Protein AF-A0A1X7E7N5-F1 (afdb_monomer_lite)

pLDDT: mean 95.84, std 3.11, range [75.0, 98.44]

Structure (mmCIF, N/CA/C/O backbone):
data_AF-A0A1X7E7N5-F1
#
_entry.id   AF-A0A1X7E7N5-F1
#
loop_
_atom_site.group_PDB
_atom_site.id
_atom_site.type_symbol
_atom_site.label_atom_id
_atom_site.label_alt_id
_atom_site.label_comp_id
_atom_site.label_asym_id
_atom_site.label_entity_id
_atom_site.label_seq_id
_atom_site.pdbx_PDB_ins_code
_atom_site.Cartn_x
_atom_site.Cartn_y
_atom_site.Cartn_z
_atom_site.occupancy
_atom_site.B_iso_or_equiv
_atom_site.auth_seq_id
_atom_site.auth_comp_id
_atom_site.auth_asym_id
_atom_site.auth_atom_id
_atom_site.pdbx_PDB_model_num
ATOM 1 N N . MET A 1 1 ? -5.076 -11.576 9.640 1.00 83.50 1 MET A N 1
ATOM 2 C CA . MET A 1 1 ? -3.862 -11.284 10.431 1.00 83.50 1 MET A CA 1
ATOM 3 C C . MET A 1 1 ? -4.239 -10.363 11.588 1.00 83.50 1 MET A C 1
ATOM 5 O O . MET A 1 1 ? -5.417 -10.058 11.673 1.00 83.50 1 MET A O 1
ATOM 9 N N . PRO A 1 2 ? -3.354 -10.002 12.531 1.00 93.19 2 PRO A N 1
ATOM 10 C CA . PRO A 1 2 ? -3.646 -8.955 13.511 1.00 93.19 2 PRO A CA 1
ATOM 11 C C . PRO A 1 2 ? -2.988 -7.614 13.148 1.00 93.19 2 PRO A C 1
ATOM 13 O O . PRO A 1 2 ? -1.977 -7.561 12.441 1.00 93.19 2 PRO A O 1
ATOM 16 N N . TRP A 1 3 ? -3.542 -6.528 13.684 1.00 96.44 3 TRP A N 1
ATOM 17 C CA . TRP A 1 3 ? -2.895 -5.219 13.667 1.00 96.44 3 TRP A CA 1
ATOM 18 C C . TRP A 1 3 ? -1.708 -5.168 14.641 1.00 96.44 3 TRP A C 1
ATOM 20 O O . TRP A 1 3 ? -1.769 -5.731 15.735 1.00 96.44 3 TRP A O 1
ATOM 30 N N . ASP A 1 4 ? -0.638 -4.470 14.262 1.00 96.19 4 ASP A N 1
ATOM 31 C CA . ASP A 1 4 ? 0.490 -4.152 15.140 1.00 96.19 4 ASP A CA 1
ATOM 32 C C . ASP A 1 4 ? 0.095 -3.013 16.081 1.00 96.19 4 ASP A C 1
ATOM 34 O O . ASP A 1 4 ? 0.219 -1.831 15.745 1.00 96.19 4 ASP A O 1
ATOM 38 N N . MET A 1 5 ? -0.391 -3.365 17.269 1.00 95.31 5 MET A N 1
ATOM 39 C CA . MET A 1 5 ? -0.858 -2.383 18.250 1.00 95.31 5 MET A CA 1
ATOM 40 C C . MET A 1 5 ? 0.260 -1.493 18.807 1.00 95.31 5 MET A C 1
ATOM 42 O O . MET A 1 5 ? -0.041 -0.432 19.342 1.00 95.31 5 MET A O 1
ATOM 46 N N . ASN A 1 6 ? 1.538 -1.857 18.636 1.00 95.06 6 ASN A N 1
ATOM 47 C CA . ASN A 1 6 ? 2.652 -0.977 19.010 1.00 95.06 6 ASN A CA 1
ATOM 48 C C . ASN A 1 6 ? 2.836 0.184 18.022 1.00 95.06 6 ASN A C 1
ATOM 50 O O . ASN A 1 6 ? 3.532 1.147 18.327 1.00 95.06 6 ASN A O 1
ATOM 54 N N . LYS A 1 7 ? 2.249 0.074 16.826 1.00 94.75 7 LYS A N 1
ATOM 55 C CA . LYS A 1 7 ? 2.325 1.077 15.758 1.00 94.75 7 LYS A CA 1
ATOM 56 C C . LYS A 1 7 ? 0.997 1.795 15.541 1.00 94.75 7 LYS A C 1
ATOM 58 O O . LYS A 1 7 ? 0.981 2.985 15.252 1.00 94.75 7 LYS A O 1
ATOM 63 N N . CYS A 1 8 ? -0.119 1.082 15.691 1.00 95.44 8 CYS A N 1
ATOM 64 C CA . CYS A 1 8 ? -1.469 1.607 15.478 1.00 95.44 8 CYS A CA 1
ATOM 65 C C . CYS A 1 8 ? -1.956 2.410 16.697 1.00 95.44 8 CYS A C 1
ATOM 67 O O . CYS A 1 8 ? -2.934 2.044 17.349 1.00 95.44 8 CYS A O 1
ATOM 69 N N . GLN A 1 9 ? -1.244 3.491 17.027 1.00 94.56 9 GLN A N 1
ATOM 70 C CA . GLN A 1 9 ? -1.461 4.271 18.251 1.00 94.56 9 GLN A CA 1
ATOM 71 C C . GLN A 1 9 ? -2.841 4.943 18.329 1.00 94.56 9 GLN A C 1
ATOM 73 O O . GLN A 1 9 ? -3.352 5.161 19.424 1.00 94.56 9 GLN A O 1
ATOM 78 N N . TRP A 1 10 ? -3.477 5.223 17.186 1.00 94.81 10 TRP A N 1
ATOM 79 C CA . TRP A 1 10 ? -4.813 5.833 17.124 1.00 94.81 10 TRP A CA 1
ATOM 80 C C . TRP A 1 10 ? -5.958 4.813 17.062 1.00 94.81 10 TRP A C 1
ATOM 82 O O . TRP A 1 10 ? -7.110 5.182 16.838 1.00 94.81 10 TRP A O 1
ATOM 92 N N . GLY A 1 11 ? -5.659 3.529 17.268 1.00 95.12 11 GLY A N 1
ATOM 93 C CA . GLY A 1 11 ? -6.625 2.443 17.145 1.00 95.12 11 GLY A CA 1
ATOM 94 C C . GLY A 1 11 ? -6.630 1.816 15.755 1.00 95.12 11 GLY A C 1
ATOM 95 O O . GLY A 1 11 ? -5.712 2.008 14.959 1.00 95.12 11 GLY A O 1
ATOM 96 N N . VAL A 1 12 ? -7.641 0.988 15.493 1.00 97.00 12 VAL A N 1
ATOM 97 C CA . VAL A 1 12 ? -7.729 0.161 14.284 1.00 97.00 12 VAL A CA 1
ATOM 98 C C . VAL A 1 12 ? -9.183 -0.000 13.835 1.00 97.00 12 VAL A C 1
ATOM 100 O O . VAL A 1 12 ? -10.074 0.018 14.690 1.00 97.00 12 VAL A O 1
ATOM 103 N N . PRO A 1 13 ? -9.445 -0.232 12.533 1.00 96.62 13 PRO A N 1
ATOM 104 C CA . PRO A 1 13 ? -10.789 -0.535 12.062 1.00 96.62 13 PRO A CA 1
ATOM 105 C C . PRO A 1 13 ? -11.340 -1.784 12.779 1.00 96.62 13 PRO A C 1
ATOM 107 O O . PRO A 1 13 ? -10.683 -2.834 12.773 1.00 96.62 13 PRO A O 1
ATOM 110 N N . PRO A 1 14 ? -12.528 -1.714 13.407 1.00 95.25 14 PRO A N 1
ATOM 111 C CA . PRO A 1 14 ? -13.091 -2.842 14.138 1.00 95.25 14 PRO A CA 1
ATOM 112 C C . PRO A 1 14 ? -13.442 -3.986 13.184 1.00 95.25 14 PRO A C 1
ATOM 114 O O . PRO A 1 14 ? -13.952 -3.762 12.086 1.00 95.25 14 PRO A O 1
ATOM 117 N N . GLY A 1 15 ? -13.163 -5.220 13.613 1.00 94.88 15 GLY A N 1
ATOM 118 C CA . GLY A 1 15 ? -13.491 -6.429 12.851 1.00 94.88 15 GLY A CA 1
ATOM 119 C C . GLY A 1 15 ? -12.731 -6.593 11.531 1.00 94.88 15 GLY A C 1
ATOM 120 O O . GLY A 1 15 ? -13.128 -7.434 10.736 1.00 94.88 15 GLY A O 1
ATOM 121 N N . PHE A 1 16 ? -11.666 -5.818 11.295 1.00 97.19 16 PHE A N 1
ATOM 122 C CA . PHE A 1 16 ? -10.908 -5.854 10.044 1.00 97.19 16 PHE A CA 1
ATOM 123 C C . PHE A 1 16 ? -10.370 -7.257 9.732 1.00 97.19 16 PHE A C 1
ATOM 125 O O . PHE A 1 16 ? -9.797 -7.928 10.596 1.00 97.19 16 PHE A O 1
ATOM 132 N N . THR A 1 17 ? -10.534 -7.697 8.488 1.00 97.06 17 THR A N 1
ATOM 133 C CA . THR A 1 17 ? -10.144 -9.028 8.014 1.00 97.06 17 THR A CA 1
ATOM 134 C C . THR A 1 17 ? -9.179 -8.959 6.830 1.00 97.06 17 THR A C 1
ATOM 136 O O . THR A 1 17 ? -8.902 -7.909 6.256 1.00 97.06 17 THR A O 1
ATOM 139 N N . ASN A 1 18 ? -8.678 -10.121 6.403 1.00 97.12 18 ASN A N 1
ATOM 140 C CA . ASN A 1 18 ? -7.906 -10.213 5.163 1.00 97.12 18 ASN A CA 1
ATOM 141 C C . ASN A 1 18 ? -8.751 -9.890 3.915 1.00 97.12 18 ASN A C 1
ATOM 143 O O . ASN A 1 18 ? -8.186 -9.474 2.907 1.00 97.12 18 ASN A O 1
ATOM 147 N N . ALA A 1 19 ? -10.074 -10.092 3.964 1.00 96.94 19 ALA A N 1
ATOM 148 C CA . ALA A 1 19 ? -10.963 -9.736 2.861 1.00 96.94 19 ALA A CA 1
ATOM 149 C C . ALA A 1 19 ? -11.092 -8.211 2.743 1.00 96.94 19 ALA A C 1
ATOM 151 O O . ALA A 1 19 ? -10.966 -7.676 1.645 1.00 96.94 19 ALA A O 1
ATOM 152 N N . ASP A 1 20 ? -11.227 -7.513 3.873 1.00 97.38 20 ASP A N 1
ATOM 153 C CA . ASP A 1 20 ? -11.244 -6.045 3.908 1.00 97.38 20 ASP A CA 1
ATOM 154 C C . ASP A 1 20 ? -9.916 -5.466 3.422 1.00 97.38 20 ASP A C 1
ATOM 156 O O . ASP A 1 20 ? -9.897 -4.517 2.642 1.00 97.38 20 ASP A O 1
ATOM 160 N N . ALA A 1 21 ? -8.797 -6.084 3.810 1.00 97.44 21 ALA A N 1
ATOM 161 C CA . ALA A 1 21 ? -7.475 -5.707 3.328 1.00 97.44 21 ALA A CA 1
ATOM 162 C C . ALA A 1 21 ? -7.354 -5.836 1.798 1.00 97.44 21 ALA A C 1
ATOM 164 O O . ALA A 1 21 ? -6.857 -4.926 1.130 1.00 97.44 21 ALA A O 1
ATOM 165 N N . ALA A 1 22 ? -7.842 -6.940 1.225 1.00 97.56 22 ALA A N 1
ATOM 166 C CA . ALA A 1 22 ? -7.838 -7.150 -0.221 1.00 97.56 22 ALA A CA 1
ATOM 167 C C . ALA A 1 22 ? -8.745 -6.148 -0.956 1.00 97.56 22 ALA A C 1
ATOM 169 O O . ALA A 1 22 ? -8.359 -5.626 -2.006 1.00 97.56 22 ALA A O 1
ATOM 170 N N . LEU A 1 23 ? -9.921 -5.844 -0.397 1.00 97.75 23 LEU A N 1
ATOM 171 C CA . LEU A 1 23 ? -10.830 -4.826 -0.928 1.00 97.75 23 LEU A CA 1
ATOM 172 C C . LEU A 1 23 ? -10.204 -3.432 -0.876 1.00 97.75 23 LEU A C 1
ATOM 174 O O . LEU A 1 23 ? -10.252 -2.721 -1.875 1.00 97.75 23 LEU A O 1
ATOM 178 N N . ALA A 1 24 ? -9.559 -3.069 0.235 1.00 97.69 24 ALA A N 1
ATOM 179 C CA . ALA A 1 24 ? -8.859 -1.796 0.373 1.00 97.69 24 ALA A CA 1
ATOM 180 C C . ALA A 1 24 ? -7.764 -1.641 -0.688 1.00 97.69 24 ALA A C 1
ATOM 182 O O . ALA A 1 24 ? -7.720 -0.625 -1.367 1.00 97.69 24 ALA A O 1
ATOM 183 N N . VAL A 1 25 ? -6.929 -2.665 -0.906 1.00 97.75 25 VAL A N 1
ATOM 184 C CA . VAL A 1 25 ? -5.912 -2.638 -1.975 1.00 97.75 25 VAL A CA 1
ATOM 185 C C . VAL A 1 25 ? -6.540 -2.521 -3.364 1.00 97.75 25 VAL A C 1
ATOM 187 O O . VAL A 1 25 ? -6.040 -1.783 -4.210 1.00 97.75 25 VAL A O 1
ATOM 190 N N . THR A 1 26 ? -7.628 -3.249 -3.611 1.00 97.31 26 THR A N 1
ATOM 191 C CA . THR A 1 26 ? -8.300 -3.250 -4.917 1.00 97.31 26 THR A CA 1
ATOM 192 C C . THR A 1 26 ? -8.930 -1.894 -5.227 1.00 97.31 26 THR A C 1
ATOM 194 O O . THR A 1 26 ? -8.834 -1.435 -6.362 1.00 97.31 26 THR A O 1
ATOM 197 N N . ASN A 1 27 ? -9.517 -1.244 -4.220 1.00 97.06 27 ASN A N 1
ATOM 198 C CA . ASN A 1 27 ? -10.302 -0.017 -4.367 1.00 97.06 27 ASN A CA 1
ATOM 199 C C . ASN A 1 27 ? -9.533 1.267 -4.023 1.00 97.06 27 ASN A C 1
ATOM 201 O O . ASN A 1 27 ? -10.090 2.354 -4.149 1.00 97.06 27 ASN A O 1
ATOM 205 N N . ALA A 1 28 ? -8.285 1.162 -3.567 1.00 97.25 28 ALA A N 1
ATOM 206 C CA . ALA A 1 28 ? -7.454 2.313 -3.245 1.00 97.25 28 ALA A CA 1
ATOM 207 C C . ALA A 1 28 ? -7.238 3.209 -4.472 1.00 97.25 28 ALA A C 1
ATOM 209 O O . ALA A 1 28 ? -6.939 2.728 -5.568 1.00 97.25 28 ALA A O 1
ATOM 210 N N . ASP A 1 29 ? -7.348 4.522 -4.275 1.00 96.94 29 ASP A N 1
ATOM 211 C CA . ASP A 1 29 ? -7.138 5.498 -5.337 1.00 96.94 29 ASP A CA 1
ATOM 212 C C . ASP A 1 29 ? -5.672 5.935 -5.394 1.00 96.94 29 ASP A C 1
ATOM 214 O O . ASP A 1 29 ? -5.252 6.919 -4.779 1.00 96.94 29 ASP A O 1
ATOM 218 N N . PHE A 1 30 ? -4.867 5.185 -6.143 1.00 97.50 30 PHE A N 1
ATOM 219 C CA . PHE A 1 30 ? -3.466 5.533 -6.364 1.00 97.50 30 PHE A CA 1
ATOM 220 C C . PHE A 1 30 ? -3.271 6.703 -7.338 1.00 97.50 30 PHE A C 1
ATOM 222 O O . PHE A 1 30 ? -2.157 7.214 -7.426 1.00 97.50 30 PHE A O 1
ATOM 229 N N . SER A 1 31 ? -4.310 7.177 -8.040 1.00 96.19 31 SER A N 1
ATOM 230 C CA . SER A 1 31 ? -4.178 8.381 -8.877 1.00 96.19 31 SER A CA 1
ATOM 231 C C . SER A 1 31 ? -3.967 9.640 -8.027 1.00 96.19 31 SER A C 1
ATOM 233 O O . SER A 1 31 ? -3.290 10.570 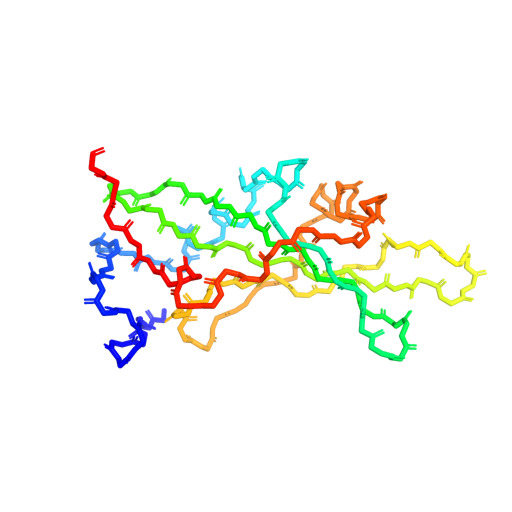-8.458 1.00 96.19 31 SER A O 1
ATOM 235 N N . ASN A 1 32 ? -4.453 9.606 -6.783 1.00 94.00 32 ASN A N 1
ATOM 236 C CA . ASN A 1 32 ? -4.235 10.608 -5.744 1.00 94.00 32 ASN A CA 1
ATOM 237 C C . ASN A 1 32 ? -3.183 10.155 -4.712 1.00 94.00 32 ASN A C 1
ATOM 239 O O . ASN A 1 32 ? -3.306 10.441 -3.520 1.00 94.00 32 ASN A O 1
ATOM 243 N N . ALA A 1 33 ? -2.152 9.420 -5.149 1.00 95.69 33 ALA A N 1
ATOM 244 C CA . ALA A 1 33 ? -1.082 8.979 -4.257 1.00 95.69 33 ALA A CA 1
ATOM 245 C C . ALA A 1 33 ? -0.418 10.167 -3.537 1.00 95.69 33 ALA A C 1
ATOM 247 O O . ALA A 1 33 ? -0.029 11.159 -4.151 1.00 95.69 33 ALA A O 1
ATOM 248 N N . VAL A 1 34 ? -0.248 10.036 -2.221 1.00 95.88 34 VAL A N 1
ATOM 249 C CA . VAL A 1 34 ? 0.328 11.076 -1.350 1.00 95.88 34 VAL A CA 1
ATOM 250 C C . VAL A 1 34 ? 1.853 11.020 -1.288 1.00 95.88 34 VAL A C 1
ATOM 252 O O . VAL A 1 34 ? 2.501 11.996 -0.914 1.00 95.88 34 VAL A O 1
ATOM 255 N N . PHE A 1 35 ? 2.426 9.875 -1.655 1.00 96.94 35 PHE A N 1
ATOM 256 C CA . PHE A 1 35 ? 3.863 9.665 -1.739 1.00 96.94 35 PHE A CA 1
ATOM 257 C C . PHE A 1 35 ? 4.178 8.606 -2.789 1.00 96.94 35 PHE A C 1
ATOM 259 O O . PHE A 1 35 ? 3.541 7.549 -2.828 1.00 96.94 35 PHE A O 1
ATOM 266 N N . VAL A 1 36 ? 5.188 8.880 -3.610 1.00 97.06 36 VAL A N 1
ATOM 267 C CA . VAL A 1 36 ? 5.732 7.955 -4.602 1.00 97.06 36 VAL A CA 1
ATOM 268 C C . VAL A 1 36 ? 7.250 8.009 -4.526 1.00 97.06 36 VAL A C 1
ATOM 270 O O . VAL A 1 36 ? 7.842 9.088 -4.552 1.00 97.06 36 VAL A O 1
ATOM 273 N N . GLN A 1 37 ? 7.885 6.845 -4.445 1.00 97.31 37 GLN A N 1
ATOM 274 C CA . GLN A 1 37 ? 9.337 6.737 -4.414 1.00 97.31 37 GLN A CA 1
ATOM 275 C C . GLN A 1 37 ? 9.819 5.533 -5.206 1.00 97.31 37 GLN A C 1
ATOM 277 O O . GLN A 1 37 ? 9.363 4.402 -5.009 1.00 97.31 37 GLN A O 1
ATOM 282 N N . THR A 1 38 ? 10.825 5.772 -6.033 1.00 96.81 38 THR A N 1
ATOM 283 C CA . THR A 1 38 ? 11.625 4.738 -6.665 1.00 96.81 38 THR A CA 1
ATOM 284 C C . THR A 1 38 ? 12.792 4.350 -5.751 1.00 96.81 38 THR A C 1
ATOM 286 O O . THR A 1 38 ? 13.461 5.197 -5.159 1.00 96.81 38 THR A O 1
ATOM 289 N N . SER A 1 39 ? 13.042 3.048 -5.602 1.00 94.44 39 SER A N 1
ATOM 290 C CA . SER A 1 39 ? 14.145 2.512 -4.805 1.00 94.44 39 SER A CA 1
ATOM 291 C C . SER A 1 39 ? 15.487 3.037 -5.316 1.00 94.44 39 SER A C 1
ATOM 293 O O . SER A 1 39 ? 15.648 3.276 -6.510 1.00 94.44 39 SER A O 1
ATOM 295 N N . GLY A 1 40 ? 16.498 3.140 -4.446 1.00 89.69 40 GLY A N 1
ATOM 296 C CA . GLY A 1 40 ? 17.833 3.608 -4.855 1.00 89.69 40 GLY A CA 1
ATOM 297 C C . GLY A 1 40 ? 18.486 2.756 -5.955 1.00 89.69 40 GLY A C 1
ATOM 298 O O . GLY A 1 40 ? 19.322 3.247 -6.703 1.00 89.69 40 GLY A O 1
ATOM 299 N N . THR A 1 41 ? 18.070 1.492 -6.091 1.00 89.50 41 THR A N 1
ATOM 300 C CA . THR A 1 41 ? 18.477 0.587 -7.178 1.00 89.50 41 THR A CA 1
ATOM 301 C C . THR A 1 41 ? 17.706 0.791 -8.487 1.00 89.50 41 THR A C 1
ATOM 303 O O . THR A 1 41 ? 18.078 0.208 -9.499 1.00 89.50 41 THR A O 1
ATOM 306 N N . GLY A 1 42 ? 16.624 1.574 -8.491 1.00 89.56 42 GLY A N 1
ATOM 307 C CA . GLY A 1 42 ? 15.804 1.839 -9.676 1.00 89.56 42 GLY A CA 1
ATOM 308 C C . GLY A 1 42 ? 14.895 0.686 -10.116 1.00 89.56 42 GLY A C 1
ATOM 309 O O . GLY A 1 42 ? 14.389 0.720 -11.236 1.00 89.56 42 GLY A O 1
ATOM 310 N N . VAL A 1 43 ? 14.700 -0.332 -9.268 1.00 94.00 43 VAL A N 1
ATOM 311 C CA . VAL A 1 43 ? 13.991 -1.582 -9.619 1.00 94.00 43 VAL A CA 1
ATOM 312 C C . VAL A 1 43 ? 12.551 -1.604 -9.110 1.00 94.00 43 VAL A C 1
ATOM 314 O O . VAL A 1 43 ? 11.684 -2.202 -9.746 1.00 94.00 43 VAL A O 1
ATOM 317 N N . THR A 1 44 ? 12.273 -0.936 -7.989 1.00 97.00 44 THR A N 1
ATOM 318 C CA . THR A 1 44 ? 10.945 -0.927 -7.363 1.00 97.00 44 THR A CA 1
ATOM 319 C C . THR A 1 44 ? 10.465 0.498 -7.201 1.00 97.00 44 THR A C 1
ATOM 321 O O . THR A 1 44 ? 11.168 1.317 -6.623 1.00 97.00 44 THR A O 1
ATOM 324 N N . LYS A 1 45 ? 9.249 0.777 -7.652 1.00 97.25 45 LYS A N 1
ATOM 325 C CA . LYS A 1 45 ? 8.522 2.002 -7.347 1.00 97.25 45 LYS A CA 1
ATOM 326 C C . LYS A 1 45 ? 7.414 1.665 -6.367 1.00 97.25 45 LYS A C 1
ATOM 328 O O . LYS A 1 45 ? 6.689 0.691 -6.559 1.00 97.25 45 LYS A O 1
ATOM 333 N N . LYS A 1 46 ? 7.309 2.471 -5.323 1.00 97.44 46 LYS A N 1
ATOM 334 C CA . LYS A 1 46 ? 6.343 2.325 -4.243 1.00 97.44 46 LYS A CA 1
ATOM 335 C C . LYS A 1 46 ? 5.456 3.559 -4.215 1.00 97.44 46 LYS A C 1
ATOM 337 O O . LYS A 1 46 ? 5.976 4.671 -4.171 1.00 97.44 46 LYS A O 1
ATOM 342 N N . ALA A 1 47 ? 4.145 3.360 -4.225 1.00 98.12 47 ALA A N 1
ATOM 343 C CA . ALA A 1 47 ? 3.161 4.422 -4.060 1.00 98.12 47 ALA A CA 1
ATOM 344 C C . ALA A 1 47 ? 2.335 4.196 -2.794 1.00 98.12 47 ALA A C 1
ATOM 346 O O . ALA A 1 47 ? 2.094 3.055 -2.393 1.00 98.12 47 ALA A O 1
ATOM 347 N N . TYR A 1 48 ? 1.911 5.295 -2.180 1.00 97.94 48 TYR A N 1
ATOM 348 C CA . TYR A 1 48 ? 1.091 5.328 -0.977 1.00 97.94 48 TYR A CA 1
ATOM 349 C C . TYR A 1 48 ? -0.163 6.131 -1.274 1.00 97.94 48 TYR A C 1
ATOM 351 O O . TYR A 1 48 ? -0.082 7.241 -1.798 1.00 97.94 48 TYR A O 1
ATOM 359 N N . THR A 1 49 ? -1.311 5.603 -0.887 1.00 97.56 49 THR A N 1
ATOM 360 C CA . THR A 1 49 ? -2.569 6.349 -0.866 1.00 97.56 49 THR A CA 1
ATOM 361 C C . THR A 1 49 ? -3.349 6.004 0.397 1.00 97.56 49 THR A C 1
ATOM 363 O O . THR A 1 49 ? -2.930 5.145 1.181 1.00 97.56 49 THR A O 1
ATOM 366 N N . TYR A 1 50 ? -4.463 6.688 0.615 1.00 97.44 50 TYR A N 1
ATOM 367 C CA . TYR A 1 50 ? -5.359 6.424 1.725 1.00 97.44 50 TYR A CA 1
ATOM 368 C C . TYR A 1 50 ? -6.654 5.777 1.243 1.00 97.44 50 TYR A C 1
ATOM 370 O O . TYR A 1 50 ? -7.152 6.059 0.157 1.00 97.44 50 TYR A O 1
ATOM 378 N N . TYR A 1 51 ? -7.197 4.904 2.082 1.00 97.31 51 TYR A N 1
ATOM 379 C CA . TYR A 1 51 ? -8.501 4.287 1.900 1.00 97.31 51 TYR A CA 1
ATOM 380 C C . TYR A 1 51 ? -9.268 4.368 3.216 1.00 97.31 51 TYR A C 1
ATOM 382 O O . TYR A 1 51 ? -8.695 4.149 4.284 1.00 97.31 51 TYR A O 1
ATOM 390 N N . GLU A 1 52 ? -10.554 4.687 3.153 1.00 97.12 52 GLU A N 1
ATOM 391 C CA . GLU A 1 52 ? -11.406 4.771 4.335 1.00 97.12 52 GLU A CA 1
ATOM 392 C C . GLU A 1 52 ? -12.202 3.479 4.518 1.00 97.12 52 GLU A C 1
ATOM 394 O O . GLU A 1 52 ? -12.833 2.971 3.591 1.00 97.12 52 GLU A O 1
ATOM 399 N N . VAL A 1 53 ? -12.171 2.929 5.730 1.00 96.38 53 VAL A N 1
ATOM 400 C CA . VAL A 1 53 ? -12.864 1.690 6.088 1.00 96.38 53 VAL A CA 1
ATOM 401 C C . VAL A 1 53 ? -13.288 1.729 7.550 1.00 96.38 53 VAL A C 1
ATOM 403 O O . VAL A 1 53 ? -12.488 2.016 8.437 1.00 96.38 53 VAL A O 1
ATOM 406 N N . ASN A 1 54 ? -14.562 1.432 7.810 1.00 94.75 54 ASN A N 1
ATOM 407 C CA . ASN A 1 54 ? -15.140 1.346 9.156 1.00 94.75 54 ASN A CA 1
ATOM 408 C C . ASN A 1 54 ? -14.806 2.552 10.065 1.00 94.75 54 ASN A C 1
ATOM 410 O O . ASN A 1 54 ? -14.529 2.372 11.248 1.00 94.75 54 ASN A O 1
ATOM 414 N N . GLY A 1 55 ? -14.811 3.773 9.512 1.00 95.94 55 GLY A N 1
ATOM 415 C CA . GLY A 1 55 ? -14.522 5.013 10.251 1.00 95.94 55 GLY A CA 1
ATOM 416 C C . GLY A 1 55 ? -13.034 5.313 10.469 1.00 95.94 55 GLY A C 1
ATOM 417 O O . GLY A 1 55 ? -12.699 6.224 11.219 1.00 95.94 55 GLY A O 1
ATOM 418 N N . PHE A 1 56 ? -12.137 4.568 9.825 1.00 97.81 56 PHE A N 1
ATOM 419 C CA . PHE A 1 56 ? -10.696 4.794 9.870 1.00 97.81 56 PHE A CA 1
ATOM 420 C C . PHE A 1 56 ? -10.150 5.042 8.472 1.00 97.81 56 PHE A C 1
ATOM 422 O O . PHE A 1 56 ? -10.478 4.331 7.524 1.0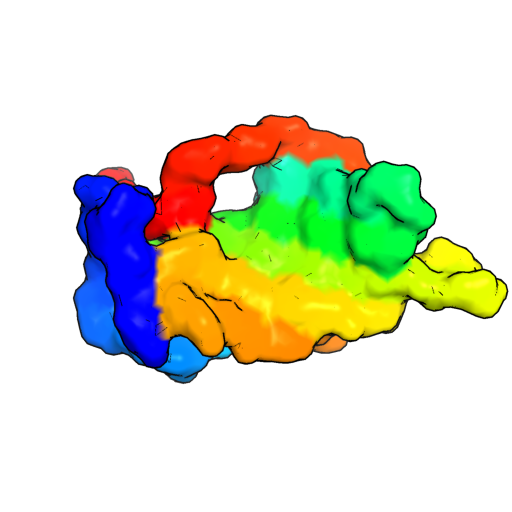0 97.81 56 PHE A O 1
ATOM 429 N N . ARG A 1 57 ? -9.236 5.998 8.367 1.00 97.06 57 ARG A N 1
ATOM 430 C CA . ARG A 1 57 ? -8.326 6.134 7.241 1.00 97.06 57 ARG A CA 1
ATOM 431 C C . ARG A 1 57 ? -7.166 5.168 7.450 1.00 97.06 57 ARG A C 1
ATOM 433 O O . ARG A 1 57 ? -6.487 5.230 8.474 1.00 97.06 57 ARG A O 1
ATOM 440 N N . ILE A 1 58 ? -6.913 4.305 6.477 1.00 97.56 58 ILE A N 1
ATOM 441 C CA . ILE A 1 58 ? -5.747 3.420 6.442 1.00 97.56 58 ILE A CA 1
ATOM 442 C C . ILE A 1 58 ? -4.866 3.765 5.249 1.00 97.56 58 ILE A C 1
ATOM 444 O O . ILE A 1 58 ? -5.361 4.182 4.202 1.00 97.56 58 ILE A O 1
ATOM 448 N N . CYS A 1 59 ? -3.557 3.584 5.390 1.00 97.56 59 CYS A N 1
ATOM 449 C CA . CYS A 1 59 ? -2.655 3.694 4.256 1.00 97.56 59 CYS A CA 1
ATOM 450 C C . CYS A 1 59 ? -2.623 2.385 3.464 1.00 97.56 59 CYS A C 1
ATOM 452 O O . CYS A 1 59 ? -2.537 1.296 4.033 1.00 97.56 59 CYS A O 1
ATOM 454 N N . VAL A 1 60 ? -2.647 2.500 2.144 1.00 98.12 60 VAL A N 1
ATOM 455 C CA . VAL A 1 60 ? -2.463 1.391 1.217 1.00 98.12 60 VAL A CA 1
ATOM 456 C C . VAL A 1 60 ? -1.184 1.642 0.438 1.00 98.12 60 VAL A C 1
ATOM 458 O O . VAL A 1 60 ? -1.008 2.695 -0.176 1.00 98.12 60 VAL A O 1
ATOM 461 N N . VAL A 1 61 ? -0.291 0.658 0.467 1.00 98.19 61 VAL A N 1
ATOM 462 C CA . VAL A 1 61 ? 0.970 0.687 -0.267 1.00 98.19 61 VAL A CA 1
ATOM 463 C C . VAL A 1 61 ? 0.868 -0.248 -1.458 1.00 98.19 61 VAL A C 1
ATOM 465 O O . VAL A 1 61 ? 0.373 -1.368 -1.325 1.00 98.19 61 VAL A O 1
ATOM 468 N N . GLY A 1 62 ? 1.347 0.200 -2.614 1.00 98.12 62 GLY A N 1
ATOM 469 C CA . GLY A 1 62 ? 1.461 -0.615 -3.817 1.00 98.12 62 GLY A CA 1
ATOM 470 C C . GLY A 1 62 ? 2.856 -0.523 -4.415 1.00 98.12 62 GLY A C 1
ATOM 471 O O . GLY A 1 62 ? 3.347 0.576 -4.682 1.00 98.12 62 GLY A O 1
ATOM 472 N N . ASP A 1 63 ? 3.469 -1.683 -4.644 1.00 98.12 63 ASP A N 1
ATOM 473 C CA . ASP A 1 63 ? 4.760 -1.797 -5.314 1.00 98.12 63 ASP A CA 1
ATOM 474 C C . ASP A 1 63 ? 4.575 -2.222 -6.771 1.00 98.12 63 ASP A C 1
ATOM 476 O O . ASP A 1 63 ? 3.802 -3.135 -7.087 1.00 98.12 63 ASP A O 1
ATOM 480 N N . VAL A 1 64 ? 5.343 -1.593 -7.653 1.00 98.31 64 VAL A N 1
ATOM 481 C CA . VAL A 1 64 ? 5.510 -1.995 -9.050 1.00 98.31 64 VAL A CA 1
ATOM 482 C C . VAL A 1 64 ? 6.993 -2.107 -9.368 1.00 98.31 64 VAL A C 1
ATOM 484 O O . VAL A 1 64 ? 7.814 -1.325 -8.883 1.00 98.31 64 VAL A O 1
ATOM 487 N N . HIS A 1 65 ? 7.349 -3.084 -10.188 1.00 97.94 65 HIS A N 1
ATOM 488 C CA . HIS A 1 65 ? 8.717 -3.307 -10.623 1.00 97.94 65 HIS A CA 1
ATOM 489 C C . HIS A 1 65 ? 8.918 -2.836 -12.057 1.00 97.94 65 HIS A C 1
ATOM 491 O O . HIS A 1 65 ? 8.003 -2.857 -12.893 1.00 97.94 65 HIS A O 1
ATOM 497 N N . LYS A 1 66 ? 10.142 -2.394 -12.327 1.00 96.88 66 LYS A N 1
ATOM 498 C CA . LYS A 1 66 ? 10.568 -2.030 -13.669 1.00 96.88 66 LYS A CA 1
ATOM 499 C C . LYS A 1 66 ? 10.791 -3.297 -14.488 1.00 96.88 66 LYS A C 1
ATOM 501 O O . LYS A 1 66 ? 11.412 -4.248 -14.031 1.00 96.88 66 LYS A O 1
ATOM 506 N N . ASN A 1 67 ? 10.277 -3.306 -15.705 1.00 95.06 67 ASN A N 1
ATOM 507 C CA . ASN A 1 67 ? 10.596 -4.311 -16.699 1.00 95.06 67 ASN A CA 1
ATOM 508 C C . ASN A 1 67 ? 11.939 -3.961 -17.338 1.00 95.06 67 ASN A C 1
ATOM 510 O O . ASN A 1 67 ? 12.050 -2.944 -18.021 1.00 95.06 67 ASN A O 1
ATOM 514 N N . ASP A 1 68 ? 12.945 -4.806 -17.133 1.00 91.06 68 ASP A N 1
ATOM 515 C CA . ASP A 1 68 ? 14.310 -4.544 -17.603 1.00 91.06 68 ASP A CA 1
ATOM 516 C C . ASP A 1 68 ? 14.439 -4.527 -19.134 1.00 91.06 68 ASP A C 1
ATOM 518 O O . ASP A 1 68 ? 15.355 -3.905 -19.667 1.00 91.06 68 ASP A O 1
ATOM 522 N N . VAL A 1 69 ? 13.509 -5.162 -19.856 1.00 92.19 69 VAL A N 1
ATOM 523 C CA . VAL A 1 69 ? 13.519 -5.212 -21.325 1.00 92.19 69 VAL A CA 1
ATOM 524 C C . VAL A 1 69 ? 12.898 -3.951 -21.923 1.00 92.19 69 VAL A C 1
ATOM 526 O O . VAL A 1 69 ? 13.459 -3.354 -22.837 1.00 92.19 69 VAL A O 1
ATOM 529 N N . SER A 1 70 ? 11.727 -3.541 -21.428 1.00 93.94 70 SER A N 1
ATOM 530 C CA . SER A 1 70 ? 10.975 -2.404 -21.988 1.00 93.94 70 SER A CA 1
ATOM 531 C C . SER A 1 70 ? 11.235 -1.074 -21.277 1.00 93.94 70 SER A C 1
ATOM 533 O O . SER A 1 70 ? 10.819 -0.020 -21.760 1.00 93.94 70 SER A O 1
ATOM 535 N N . GLY A 1 71 ? 11.866 -1.112 -20.103 1.00 92.19 71 GLY A N 1
ATOM 536 C CA . GLY A 1 71 ? 12.049 0.030 -19.212 1.00 92.19 71 GLY A CA 1
ATOM 537 C C . GLY A 1 71 ? 10.769 0.511 -18.516 1.00 92.19 71 GLY A C 1
ATOM 538 O O . GLY A 1 71 ? 10.827 1.503 -17.790 1.00 92.19 71 GLY A O 1
ATOM 539 N N . GLN A 1 72 ? 9.632 -0.160 -18.727 1.00 94.88 72 GLN A N 1
ATOM 540 C CA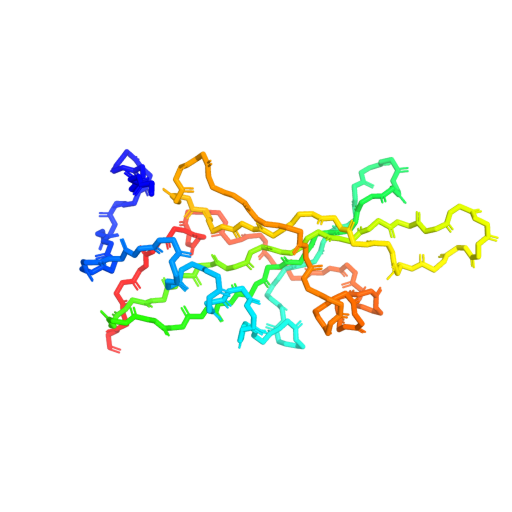 . GLN A 1 72 ? 8.318 0.257 -18.226 1.00 94.88 72 GLN A CA 1
ATOM 541 C C . GLN A 1 72 ? 8.052 -0.235 -16.800 1.00 94.88 72 GLN A C 1
ATOM 543 O O . GLN A 1 72 ? 8.468 -1.324 -16.419 1.00 94.88 72 GLN A O 1
ATOM 548 N N . TRP A 1 73 ? 7.289 0.533 -16.026 1.00 96.94 73 TRP A N 1
ATOM 549 C CA . TRP A 1 73 ? 6.840 0.161 -14.679 1.00 96.94 73 TRP A CA 1
ATOM 550 C C . TRP A 1 73 ? 5.544 -0.655 -14.734 1.00 96.94 73 TRP A C 1
ATOM 552 O O . TRP A 1 73 ? 4.472 -0.141 -14.428 1.00 96.94 73 TRP A O 1
ATOM 562 N N . ASN A 1 74 ? 5.622 -1.904 -15.193 1.00 96.62 74 ASN A N 1
ATOM 563 C CA . ASN A 1 74 ? 4.433 -2.723 -15.458 1.00 96.62 74 ASN A CA 1
ATOM 564 C C . ASN A 1 74 ? 4.481 -4.145 -14.880 1.00 96.62 74 ASN A C 1
ATOM 566 O O . ASN A 1 74 ? 3.591 -4.946 -15.162 1.00 96.62 74 ASN A O 1
ATOM 570 N N . ILE A 1 75 ? 5.491 -4.469 -14.071 1.00 97.94 75 ILE A N 1
ATOM 571 C CA . ILE A 1 75 ? 5.555 -5.749 -13.365 1.00 97.94 75 ILE A CA 1
ATOM 572 C C . ILE A 1 75 ? 4.930 -5.561 -11.983 1.00 97.94 75 ILE A C 1
ATOM 574 O O . ILE A 1 75 ? 5.295 -4.646 -11.246 1.00 97.94 75 ILE A O 1
ATOM 578 N N . ALA A 1 76 ? 3.978 -6.418 -11.623 1.00 97.94 76 ALA A N 1
ATOM 579 C CA . ALA A 1 76 ? 3.335 -6.360 -10.317 1.00 97.94 76 ALA A CA 1
ATOM 580 C C . ALA A 1 76 ? 4.323 -6.728 -9.199 1.00 97.94 76 ALA A C 1
ATOM 582 O O . ALA A 1 76 ? 4.927 -7.801 -9.239 1.00 97.94 76 ALA A O 1
ATOM 583 N N . GLY A 1 77 ? 4.459 -5.845 -8.210 1.00 97.75 77 GLY A N 1
ATOM 584 C CA . GLY A 1 77 ? 5.104 -6.143 -6.937 1.00 97.75 77 GLY A CA 1
ATOM 585 C C . GLY A 1 77 ? 4.082 -6.580 -5.891 1.00 97.75 77 GLY A C 1
ATOM 586 O O . GLY A 1 77 ? 3.116 -7.278 -6.204 1.00 97.75 77 GLY A O 1
ATOM 587 N N . ASN A 1 78 ? 4.285 -6.143 -4.650 1.00 98.00 78 ASN A N 1
ATOM 588 C CA . ASN A 1 78 ? 3.376 -6.403 -3.541 1.00 98.00 78 ASN A CA 1
ATOM 589 C C . ASN A 1 78 ? 2.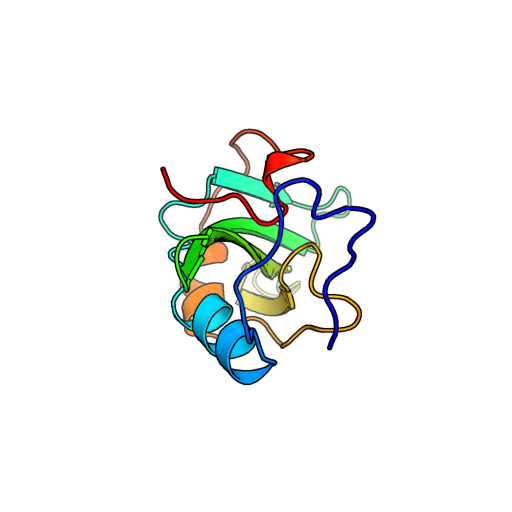612 -5.147 -3.114 1.00 98.00 78 ASN A C 1
ATOM 591 O O . ASN A 1 78 ? 3.169 -4.055 -3.026 1.00 98.00 78 ASN A O 1
ATOM 595 N N . SER A 1 79 ? 1.363 -5.349 -2.722 1.00 98.38 79 SER A N 1
ATOM 596 C CA . SER A 1 79 ? 0.565 -4.401 -1.966 1.00 98.38 79 SER A CA 1
ATOM 597 C C . SER A 1 79 ? 0.387 -4.865 -0.528 1.00 98.38 79 SER A C 1
ATOM 599 O O . SER A 1 79 ? 0.266 -6.061 -0.250 1.00 98.38 79 SER A O 1
ATOM 601 N N . PHE A 1 80 ? 0.356 -3.911 0.394 1.00 97.94 80 PHE A N 1
ATOM 602 C CA . PHE A 1 80 ? 0.165 -4.170 1.818 1.00 97.94 80 PHE A CA 1
ATOM 603 C C . PHE A 1 80 ? -0.403 -2.940 2.530 1.00 97.94 80 PHE A C 1
ATOM 605 O O . PHE A 1 80 ? -0.438 -1.838 1.982 1.00 97.94 80 PHE A O 1
ATOM 612 N N . ILE A 1 81 ? -0.833 -3.143 3.773 1.00 98.06 81 ILE A N 1
ATOM 613 C CA . ILE A 1 81 ? -1.387 -2.102 4.639 1.00 98.06 81 ILE A CA 1
ATOM 614 C C . ILE A 1 81 ? -0.458 -1.969 5.850 1.00 98.06 81 ILE A C 1
ATOM 616 O O . ILE A 1 81 ? -0.299 -2.942 6.596 1.00 98.06 81 ILE A O 1
ATOM 620 N N . PRO A 1 82 ? 0.203 -0.816 6.063 1.00 97.00 82 PRO A N 1
ATOM 621 C CA . PRO A 1 82 ? 1.069 -0.615 7.215 1.00 97.00 82 PRO A CA 1
ATOM 622 C C . PRO A 1 82 ? 0.313 -0.854 8.524 1.00 97.00 82 PRO A C 1
ATOM 624 O O . PRO A 1 82 ? -0.747 -0.289 8.761 1.00 97.00 82 PRO A O 1
ATOM 627 N N . GLY A 1 83 ? 0.870 -1.711 9.379 1.00 95.81 83 GLY A N 1
ATOM 628 C CA . GLY A 1 83 ? 0.233 -2.132 10.627 1.00 95.81 83 GLY A CA 1
ATOM 629 C C . GLY A 1 83 ? -0.559 -3.436 10.513 1.00 95.81 83 GLY A C 1
ATOM 630 O O . GLY A 1 83 ? -0.688 -4.115 11.523 1.00 95.81 83 GLY A O 1
ATOM 631 N N . TRP A 1 84 ? -1.012 -3.868 9.330 1.00 97.19 84 TRP A N 1
ATOM 632 C CA . TRP A 1 84 ? -1.666 -5.173 9.162 1.00 97.19 84 TRP A CA 1
ATOM 633 C C . TRP A 1 84 ? -0.616 -6.278 8.982 1.00 97.19 84 TRP A C 1
ATOM 635 O O . TRP A 1 84 ? -0.153 -6.570 7.879 1.00 97.19 84 TRP A O 1
ATOM 645 N N . THR A 1 85 ? -0.153 -6.832 10.103 1.00 93.69 85 THR A N 1
ATOM 646 C CA . THR A 1 85 ? 1.090 -7.619 10.160 1.00 93.69 85 THR A CA 1
ATOM 647 C C . THR A 1 85 ? 1.054 -8.891 9.320 1.00 93.69 85 THR A C 1
ATOM 649 O O . THR A 1 85 ? 0.048 -9.586 9.260 1.00 93.69 85 THR A O 1
ATOM 652 N N . GLY A 1 86 ? 2.178 -9.230 8.680 1.00 93.31 86 GLY A N 1
ATOM 653 C CA . GLY A 1 86 ? 2.339 -10.505 7.969 1.00 93.31 86 GLY A CA 1
ATOM 654 C C . GLY A 1 86 ? 1.402 -10.705 6.773 1.00 93.31 86 GLY A C 1
ATOM 655 O O . GLY A 1 86 ? 1.289 -11.825 6.282 1.00 93.31 86 GLY A O 1
ATOM 656 N N . TRP A 1 87 ? 0.722 -9.653 6.313 1.00 96.44 87 TRP A N 1
ATOM 657 C CA . TRP A 1 87 ? -0.190 -9.711 5.181 1.00 96.44 87 TRP A CA 1
ATOM 658 C C . TRP A 1 87 ? 0.316 -8.861 4.020 1.00 96.44 87 TRP A C 1
ATOM 660 O O . TRP A 1 87 ? 0.709 -7.706 4.184 1.00 96.44 87 TRP A O 1
ATOM 670 N N . SER A 1 88 ? 0.243 -9.437 2.831 1.00 97.12 88 SER A N 1
ATOM 671 C CA . SER A 1 88 ? 0.398 -8.752 1.558 1.00 97.12 88 SER A CA 1
ATOM 672 C C . SER A 1 88 ? -0.393 -9.512 0.497 1.00 97.12 88 SER A C 1
ATOM 674 O O . SER A 1 88 ? -0.757 -10.677 0.686 1.00 97.12 88 SER A O 1
ATOM 676 N N . LEU A 1 89 ? -0.640 -8.862 -0.634 1.00 97.25 89 LEU A N 1
ATOM 677 C CA . LEU A 1 89 ? -0.984 -9.547 -1.876 1.00 97.25 89 LEU A CA 1
ATOM 678 C C . LEU A 1 89 ? -0.156 -8.990 -3.026 1.00 97.25 89 LEU A C 1
ATOM 680 O O . LEU A 1 89 ? 0.475 -7.947 -2.892 1.00 97.25 89 LEU A O 1
ATOM 684 N N . GLN A 1 90 ? -0.191 -9.659 -4.170 1.00 98.38 90 GLN A N 1
ATOM 685 C CA . GLN A 1 90 ? 0.362 -9.105 -5.397 1.00 98.38 90 GLN A CA 1
ATOM 686 C C . GLN A 1 90 ? -0.422 -7.849 -5.809 1.00 98.38 90 GLN A C 1
ATOM 688 O O . GLN A 1 90 ? -1.652 -7.872 -5.813 1.00 98.38 90 GLN A O 1
ATOM 693 N N . THR A 1 91 ? 0.271 -6.764 -6.166 1.00 98.44 91 THR A N 1
ATOM 694 C CA . THR A 1 91 ? -0.366 -5.510 -6.598 1.00 98.44 91 THR A CA 1
ATOM 695 C C . THR A 1 91 ? -1.302 -5.784 -7.786 1.00 98.44 91 THR A C 1
ATOM 697 O O . THR A 1 91 ? -0.833 -6.286 -8.813 1.00 98.44 91 THR A O 1
ATOM 700 N N . PRO A 1 92 ? -2.613 -5.478 -7.693 1.00 98.19 92 PRO A N 1
ATOM 701 C CA . PRO A 1 92 ? -3.560 -5.765 -8.769 1.00 98.19 92 PRO A CA 1
ATOM 702 C C . PRO A 1 92 ? -3.187 -5.068 -10.080 1.00 98.19 92 PRO A C 1
ATOM 704 O O . PRO A 1 92 ? -2.742 -3.924 -10.068 1.00 98.19 92 PRO A O 1
ATOM 707 N N . ALA A 1 93 ? -3.439 -5.713 -11.224 1.00 97.75 93 ALA A N 1
ATOM 708 C CA . ALA A 1 93 ? -3.061 -5.187 -12.542 1.00 97.75 93 ALA A CA 1
ATOM 709 C C . ALA A 1 93 ? -3.619 -3.778 -12.829 1.00 97.75 93 ALA A C 1
ATOM 711 O O . ALA A 1 93 ? -2.921 -2.945 -13.404 1.00 97.75 93 ALA A O 1
ATOM 712 N N . ALA A 1 94 ? -4.846 -3.490 -12.378 1.00 97.38 94 ALA A N 1
ATOM 713 C CA . ALA A 1 94 ? -5.437 -2.156 -12.477 1.00 97.38 94 ALA A CA 1
ATOM 714 C C . ALA A 1 94 ? -4.617 -1.108 -11.705 1.00 97.38 94 ALA A C 1
ATOM 716 O O . ALA A 1 94 ? -4.362 -0.026 -12.222 1.00 97.38 94 ALA A O 1
ATOM 717 N N . GLN A 1 95 ? -4.128 -1.458 -10.512 1.00 98.19 95 GLN A N 1
ATOM 718 C CA . GLN A 1 95 ? -3.300 -0.568 -9.700 1.00 98.19 95 GLN A CA 1
ATOM 719 C C . GLN A 1 95 ? -1.881 -0.438 -10.250 1.00 98.19 95 GLN A C 1
ATOM 721 O O . GLN A 1 95 ? -1.318 0.651 -10.227 1.00 98.19 95 GLN A O 1
ATOM 726 N N . VAL A 1 96 ? -1.322 -1.498 -10.844 1.00 98.31 96 VAL A N 1
ATOM 727 C CA . VAL A 1 96 ? -0.046 -1.411 -11.574 1.00 98.31 96 VAL A CA 1
ATOM 728 C C . VAL A 1 96 ? -0.131 -0.376 -12.701 1.00 98.31 96 VAL A C 1
ATOM 730 O O . VAL A 1 96 ? 0.772 0.446 -12.841 1.00 98.31 96 VAL A O 1
ATOM 733 N N . ALA A 1 97 ? -1.226 -0.376 -13.469 1.00 97.75 97 ALA A N 1
ATOM 734 C CA . ALA A 1 97 ? -1.437 0.572 -14.563 1.00 97.75 97 ALA A CA 1
ATOM 735 C C . ALA A 1 97 ? -1.561 2.033 -14.090 1.00 97.75 97 ALA A C 1
ATOM 737 O O . ALA A 1 97 ? -1.218 2.940 -14.846 1.00 97.75 97 ALA A O 1
ATOM 738 N N . VAL A 1 98 ? -2.013 2.256 -12.851 1.00 97.94 98 VAL A N 1
ATOM 739 C CA . VAL A 1 98 ? -2.106 3.590 -12.236 1.00 97.94 98 VAL A CA 1
ATOM 740 C C . VAL A 1 98 ? -0.774 4.016 -11.620 1.00 97.94 98 VAL A C 1
ATOM 742 O O . VAL A 1 98 ? -0.319 5.124 -11.877 1.00 97.94 98 VAL A O 1
ATOM 745 N N . ILE A 1 99 ? -0.117 3.144 -10.849 1.00 98.19 99 ILE A N 1
ATOM 746 C CA . ILE A 1 99 ? 1.130 3.450 -10.128 1.00 98.19 99 ILE A CA 1
ATOM 747 C C . ILE A 1 99 ? 2.317 3.595 -11.087 1.00 98.19 99 ILE A C 1
ATOM 749 O O . ILE A 1 99 ? 3.171 4.464 -10.906 1.00 98.19 99 ILE A O 1
ATOM 753 N N . GLY A 1 100 ? 2.385 2.746 -12.115 1.00 97.50 100 GLY A N 1
ATOM 754 C CA . GLY A 1 100 ? 3.473 2.714 -13.089 1.00 97.50 100 GLY A CA 1
ATOM 755 C C . GLY A 1 100 ? 3.866 4.085 -13.664 1.00 97.50 100 GLY A C 1
ATOM 756 O O . GLY A 1 100 ? 5.050 4.436 -13.594 1.00 97.50 100 GLY A O 1
ATOM 757 N N . PRO A 1 101 ? 2.920 4.883 -14.195 1.00 96.75 101 PRO A N 1
ATOM 758 C CA . PRO A 1 101 ? 3.208 6.202 -14.759 1.00 96.75 101 PRO A CA 1
ATOM 759 C C . PRO A 1 101 ? 3.454 7.315 -13.728 1.00 96.75 101 PRO A C 1
ATOM 761 O O . PRO A 1 101 ? 3.916 8.383 -14.129 1.00 96.75 101 PRO A O 1
ATOM 764 N N . LEU A 1 102 ? 3.181 7.110 -12.431 1.00 97.38 102 LEU A N 1
ATOM 765 C CA . LEU A 1 102 ? 3.374 8.162 -11.425 1.00 97.38 102 LEU A CA 1
ATOM 766 C C . LEU A 1 102 ? 4.846 8.567 -11.315 1.00 97.38 102 LEU A C 1
ATOM 768 O O . LEU A 1 102 ? 5.748 7.727 -11.385 1.00 97.38 102 LEU A O 1
ATOM 772 N N . GLN A 1 103 ? 5.088 9.860 -11.126 1.00 96.25 103 GLN A N 1
ATOM 773 C CA . GLN A 1 103 ? 6.417 10.393 -10.841 1.00 96.25 103 GLN A CA 1
ATOM 774 C C . GLN A 1 103 ? 6.698 10.338 -9.340 1.00 96.25 103 GLN A C 1
ATOM 776 O O . GLN A 1 103 ? 5.773 10.412 -8.535 1.00 96.25 103 GLN A O 1
ATOM 781 N N . ASP A 1 104 ? 7.975 10.223 -8.980 1.00 97.12 104 ASP A N 1
ATOM 782 C CA . ASP A 1 104 ? 8.407 10.336 -7.589 1.00 97.12 104 ASP A CA 1
ATOM 783 C C . ASP A 1 104 ? 8.037 11.716 -7.027 1.00 97.12 104 ASP A C 1
ATOM 785 O O . ASP A 1 104 ? 8.154 12.736 -7.713 1.00 97.12 104 ASP A O 1
ATOM 789 N N . GLY A 1 105 ? 7.604 11.754 -5.769 1.00 96.31 105 GLY A N 1
ATOM 790 C CA . GLY A 1 105 ? 7.169 12.985 -5.123 1.00 96.31 105 GLY A CA 1
ATOM 791 C C . GLY A 1 105 ? 6.304 12.754 -3.889 1.00 96.31 105 GLY A C 1
ATOM 792 O O . GLY A 1 105 ? 6.099 11.625 -3.443 1.00 96.31 105 GLY A O 1
ATOM 793 N N . GLY A 1 106 ? 5.786 13.856 -3.347 1.00 93.19 106 GLY A N 1
ATOM 794 C CA . GLY A 1 106 ? 4.993 13.858 -2.120 1.00 93.19 106 GLY A CA 1
ATOM 795 C C . GLY A 1 106 ? 5.840 13.814 -0.848 1.00 93.19 106 GLY A C 1
ATOM 796 O O . GLY A 1 106 ? 7.068 13.905 -0.889 1.00 93.19 106 GLY A O 1
ATOM 797 N N . ALA A 1 107 ? 5.167 13.697 0.293 1.00 92.44 107 ALA A N 1
ATOM 798 C CA . ALA A 1 107 ? 5.801 13.605 1.603 1.00 92.44 107 ALA A CA 1
ATOM 799 C C . ALA A 1 107 ? 5.522 12.226 2.193 1.00 92.44 107 ALA A C 1
ATOM 801 O O . ALA A 1 107 ? 4.377 11.772 2.212 1.00 92.44 107 ALA A O 1
ATOM 802 N N . PHE A 1 108 ? 6.574 11.554 2.657 1.00 92.12 108 PHE A N 1
ATOM 803 C CA . PHE A 1 108 ? 6.403 10.266 3.307 1.00 92.12 108 PHE A CA 1
ATOM 804 C C . PHE A 1 108 ? 5.540 10.451 4.566 1.00 92.12 108 PHE A C 1
ATOM 806 O O . PHE A 1 108 ? 5.848 11.327 5.370 1.00 92.12 108 PHE A O 1
ATOM 813 N N . PRO A 1 109 ? 4.471 9.661 4.756 1.00 89.38 109 PRO A N 1
ATOM 814 C CA . PRO A 1 109 ? 3.494 9.926 5.810 1.00 89.38 109 PRO A CA 1
ATOM 815 C C . PRO A 1 109 ? 3.966 9.580 7.232 1.00 89.38 109 PRO A C 1
ATOM 817 O O . PRO A 1 109 ? 3.174 9.689 8.154 1.00 89.38 109 PRO A O 1
ATOM 820 N N . ASP A 1 110 ? 5.211 9.138 7.437 1.00 93.06 110 ASP A N 1
ATOM 821 C CA . ASP A 1 110 ? 5.748 8.754 8.752 1.00 93.06 110 ASP A CA 1
ATOM 822 C C . ASP A 1 110 ? 4.759 7.910 9.570 1.00 93.06 110 ASP A C 1
ATOM 824 O O . ASP A 1 110 ? 4.384 6.831 9.102 1.00 93.06 110 ASP A O 1
ATOM 828 N N . ASP A 1 111 ? 4.349 8.349 10.760 1.00 92.25 111 ASP A N 1
ATOM 829 C CA . ASP A 1 111 ? 3.397 7.618 11.596 1.00 92.25 111 ASP A CA 1
ATOM 830 C C . ASP A 1 111 ? 1.961 7.690 11.057 1.00 92.25 111 ASP A C 1
ATOM 832 O O . ASP A 1 111 ? 1.212 6.734 11.245 1.00 92.25 111 ASP A O 1
ATOM 836 N N . ASP A 1 112 ? 1.594 8.710 10.275 1.00 90.81 112 ASP A N 1
ATOM 837 C CA . ASP A 1 112 ? 0.258 8.851 9.661 1.00 90.81 112 ASP A CA 1
ATOM 838 C C . ASP A 1 112 ? -0.063 7.746 8.639 1.00 90.81 112 ASP A C 1
ATOM 840 O O . ASP A 1 112 ? -1.190 7.650 8.141 1.00 90.81 112 ASP A O 1
ATOM 844 N N . ARG A 1 113 ? 0.910 6.874 8.336 1.00 94.94 113 ARG A N 1
ATOM 845 C CA . ARG A 1 113 ? 0.701 5.648 7.554 1.00 94.94 113 ARG A CA 1
ATOM 846 C C . ARG A 1 113 ? -0.099 4.577 8.299 1.00 94.94 113 ARG A C 1
ATOM 848 O O . ARG A 1 113 ? -0.588 3.646 7.660 1.00 94.94 113 ARG A O 1
ATOM 855 N N . TYR A 1 114 ? -0.173 4.637 9.626 1.00 97.19 114 TYR A N 1
ATOM 856 C CA . TYR A 1 114 ? -0.973 3.700 10.417 1.00 97.19 114 TYR A CA 1
ATOM 857 C C . TYR A 1 114 ? -2.438 4.157 10.484 1.00 97.19 114 TYR A C 1
ATOM 859 O O . TYR A 1 114 ? -2.735 5.305 10.148 1.00 97.19 114 TYR A O 1
ATOM 867 N N . PRO A 1 115 ? -3.379 3.276 10.871 1.00 97.50 115 PRO A N 1
ATOM 868 C CA . PRO A 1 115 ? -4.789 3.636 10.908 1.00 97.50 115 PRO A CA 1
ATOM 869 C C . PRO A 1 115 ? -5.054 4.857 11.787 1.00 97.50 115 PRO A C 1
ATOM 871 O O . PRO A 1 115 ? -4.559 4.936 12.911 1.00 97.50 115 PRO A O 1
ATOM 874 N N . HIS A 1 116 ? -5.875 5.773 11.281 1.00 96.56 116 HIS A N 1
ATOM 875 C CA . HIS A 1 116 ? -6.279 6.984 11.983 1.00 96.56 116 HIS A CA 1
ATOM 876 C C . HIS A 1 116 ? -7.803 7.150 11.891 1.00 96.56 116 HIS A C 1
ATOM 878 O O . HIS A 1 116 ? -8.343 7.007 10.792 1.00 96.56 116 HIS A O 1
ATOM 884 N N . PRO A 1 117 ? -8.521 7.450 12.988 1.00 95.81 117 PRO A N 1
ATOM 885 C CA . PRO A 1 117 ? -9.948 7.752 12.930 1.00 95.81 117 PRO A CA 1
ATOM 886 C C . PRO A 1 117 ? -10.239 8.901 11.960 1.00 95.81 117 PRO A C 1
ATOM 888 O O . PRO A 1 117 ? -9.503 9.894 11.942 1.00 95.81 117 PRO A O 1
ATOM 891 N N . VAL A 1 118 ? -11.302 8.758 11.169 1.00 91.56 118 VAL A N 1
ATOM 892 C CA . VAL A 1 118 ? -11.877 9.846 10.368 1.00 91.56 118 VAL A CA 1
ATOM 893 C C . VAL A 1 118 ? -12.785 10.640 11.307 1.00 91.56 118 VAL A C 1
ATOM 895 O O . VAL A 1 118 ? -13.712 10.069 11.882 1.00 91.56 118 VAL A O 1
ATOM 898 N N . ILE A 1 119 ? -12.456 11.911 11.542 1.00 75.00 119 ILE A N 1
A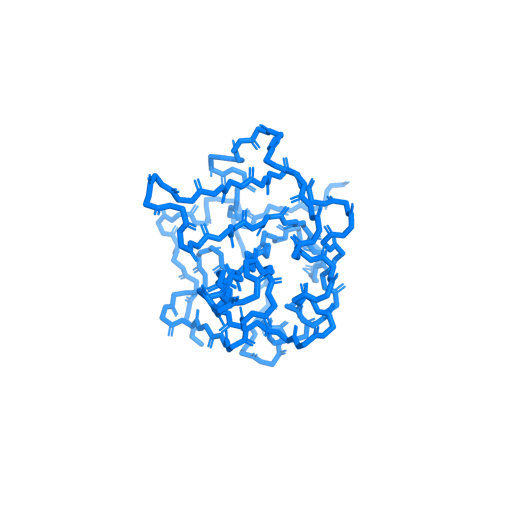TOM 899 C CA . ILE A 1 119 ? -13.203 12.824 12.428 1.00 75.00 119 ILE A CA 1
ATOM 900 C C . ILE A 1 119 ? -14.228 13.596 11.601 1.00 75.00 119 ILE A C 1
ATOM 902 O O . ILE A 1 119 ? -13.849 14.035 10.491 1.00 75.00 119 ILE A O 1
#

Organism: Trinickia caryophylli (NCBI:txid28094)

Secondary structure (DSSP, 8-state):
--B-TTT-TT---TT--HHHHHHHHHH--GGG-SEEEE-TTSSEEEEEEEEEETTEEEEEEEEEEE-TTT--EEEEEEEE-TTBTT--EEPPHHHHHHHTTPPSEE---GGGGS-EE--

Sequence (119 aa):
MPWDMNKCQWGVPPGFTNADAALAVTNADFSNAVFVQTSGTGVTKKAYTYYEVNGFRICVVGDVHKNDVSGQWNIAGNSFIPGWTGWSLQTPAAQVAVIGPLQDGGAFPDDDRYPHPVI

Radius of gyration: 14.01 Å; chains: 1; bounding box: 34×25×41 Å

Foldseek 3Di:
DAFPCVLQVQDDQPPDDLVNFVVCLVPFDQLPFQFWDADPVNFKIKTWGWDDDNQKIWIKIFIFTADPVPRWRQHWDWIGTPRRPPDIDTRDNVVSVNNGPDDGDHDDCVSVNHIHGDD

=== Feature glossary ===
Legend for the data blocks above and below:

— What the protein is —

The amino-acid sequence is the protein's primary structure: the linear order of residues from the N-terminus to the C-terminus, written in one-letter code. Everything else here — the 3D coordinates, the secondary structure, the domain annotations — is ultimately a consequence of this string.

Functional annotations link the protein to curated databases. InterPro entries identify conserved domains and families by matching the sequence against member-database signatures (Pfam, PROSITE, CDD, …). Gene Ontology (GO) terms describe molecular function, biological process, and cellular component in a controlled vocabulary. CATH places the structure in a hierarchical fold classification (Class/Architecture/Topology/Homologous-superfamily). The organism is the source species.

— Where its atoms are —

Atomic coordinates in PDBx/mmCIF format — the same representation the Protein Data Bank distributes. Each line of the _atom_site loop places one backbone atom in Cartesian space (units: ångströms, origin: arbitrary).

The six renders are orthographic views along the three Cartesian axes in both directions. Representation (cartoon, stic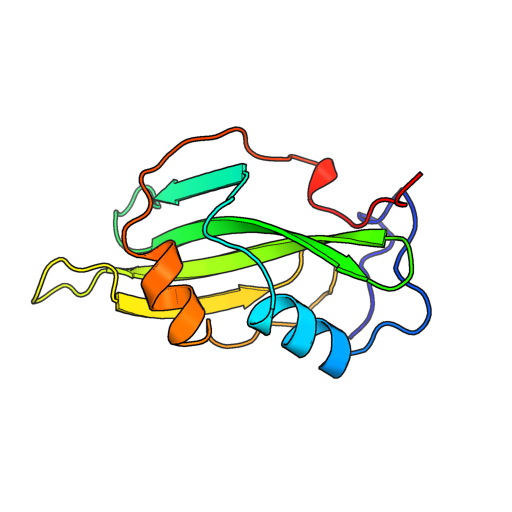ks, or surface) and color scheme (sequence-rainbow or by-chain) vary across proteins so the training set covers all the common visualization conventions.

— Local backbone conformation —

Eight-state secondary structure (DSSP): H is the canonical α-helix, G the tighter 3₁₀-helix, I the wider π-helix; E/B are β-structure, T and S are turns and bends, and '-' is everything else. DSSP derives these from the pattern of main-chain N–H···O=C hydrogen bonds, not from the sequence.

Three-state secondary structure (P-SEA) collapses the eight DSSP classes into helix (a), strand (b), and coil (c). P-SEA assigns these from Cα geometry alone — distances and angles — without requiring backbone oxygens, so it works on any Cα trace.

φ (phi) and ψ (psi) are the two rotatable backbone dihedrals per residue: φ is the C(i-1)–N–Cα–C torsion, ψ is the N–Cα–C–N(i+1) torsion, both in degrees on (−180°, 180°]. α-helical residues cluster near (−60°, −45°); β-strand residues near (−120°, +130°). A Ramachandran plot is simply a scatter of (φ, ψ) for every residue.

— Global shape and packing —

The geometric summary reports three shape descriptors. Rg (radius of gyration) measures how spread out the Cα atoms are about their centre of mass; compact globular proteins have small Rg, elongated or unfolded ones large. Cα contacts (<8 Å, |i−j|>4) count long-range residue pairs in spatial proximity — high for tightly packed folds, near zero for rods or random coil. The bounding-box extents give the protein's footprint along x, y, z in Å.

SASA measures how much of the protein is reachable by solvent. It is computed by rolling a water-sized probe over the atomic surface and summing the exposed area (Å²). Per-residue SASA distinguishes core (buried, low SASA) from surface (exposed, high SASA) residues; total SASA is a whole-molecule size measure.

Plot images: a contact map (which residues are close in 3D, as an N×N binary image), a Ramachandran scatter (backbone torsion angles, revealing secondary-structure composition at a glance), and — for AlphaFold structures — a PAE heatmap (pairwise prediction confidence).

— Structural neighborhood —

A 3Di character summarizes, for each residue, the relative orientation of the Cα frame of its nearest spatial neighbor. Because it encodes fold topology rather than chemistry, 3Di alignments detect remote structural similarity that sequence alignment misses.

The Foldseek neighbor list gives the closest experimentally determined structures in the PDB, ranked by structural alignment. TM-score near 1 means near-identical fold; near 0.3 means only rough topology match. This is how one finds what a novel AlphaFold prediction most resembles in the solved-structure universe.

— Confidence and disorder —

For AlphaFold models, the B-factor field carries pLDDT — the model's own estimate of local accuracy on a 0–100 scale. Regions with pLDDT<50 should be treated as essentially unmodeled; they often correspond to intrinsically disordered segments.

Crystallographic B-factors measure how much each atom's electron density is smeared out, in Å². They rise in mobile loops and surface residues and fall in the buried interior. In AlphaFold models this column is repurposed to hold pLDDT instead.

Predicted Aligned Error (PAE) is an AlphaFold confidence matrix: entry (i, j) is the expected error in the position of residue j, in ångströms, when the prediction is superimposed on the true structure at residue i. Low PAE within a block of residues means that block is internally rigid and well-predicted; high PAE between two blocks means their relative placement is uncertain even if each block individually is confident.